Protein AF-A0A956QC60-F1 (afdb_monomer_lite)

pLDDT: mean 91.86, std 6.74, range [58.75, 98.44]

Foldseek 3Di:
DDFKKKKKFADDDQPQAQPDDDDPQDDRRMGIDGVLLVVLLVVVCVVPVVVCNVLSVCQSAVVVPDDDLVSLVSNLVSLVVSLVVLVVDAQSPPDQDPSRNDRDGSVNSSVSSVSNSSSSVSCNVVVHDMGIHMD

Radius of gyration: 14.25 Å; chains: 1; bounding box: 37×29×37 Å

Secondary structure (DSSP, 8-state):
-PPPEEEEE--S-TTS--SS---TTEETTEEEEEHHHHHHHHHHHHHH-GGGHHHHHHHH--TT----HHHHHHHHHHHHHHHHHHHHSSPS--S--SS------HHHHHHHHHHHHHHHHHHHHHT---EEEE-

Sequence (135 aa):
MSRMYQFFLAPGEEDEPLPLPDSPWHDRRGVRMPMEHWERFDELVAARLPEFLDEWDFFSNLDGEFAPRQRVEAYRAGLARLHQLVGEVDPLTPEVTPEIPENFPPAEHQAMLAAVMAVVDESLRLGEPFDSYVD

Structure (mmCIF, N/CA/C/O backbone):
data_AF-A0A956QC60-F1
#
_entry.id   AF-A0A956QC60-F1
#
loop_
_atom_site.group_PDB
_atom_site.id
_atom_site.type_symbol
_atom_site.label_atom_id
_atom_site.label_alt_id
_atom_site.label_comp_id
_atom_site.label_asym_id
_atom_site.label_entity_id
_atom_site.label_seq_id
_atom_site.pdbx_PDB_ins_code
_atom_site.Cartn_x
_atom_site.Cartn_y
_atom_site.Cartn_z
_atom_site.occupancy
_atom_site.B_iso_or_equiv
_atom_site.auth_seq_id
_atom_site.auth_comp_id
_atom_site.auth_asym_id
_atom_site.auth_atom_id
_atom_site.pdbx_PDB_model_num
ATOM 1 N N . MET A 1 1 ? 25.440 -6.685 4.429 1.00 58.75 1 MET A N 1
ATOM 2 C CA . MET A 1 1 ? 24.390 -5.760 4.896 1.00 58.75 1 MET A CA 1
ATOM 3 C C . MET A 1 1 ? 23.149 -6.603 5.121 1.00 58.75 1 MET A C 1
ATOM 5 O O . MET A 1 1 ? 22.937 -7.520 4.336 1.00 58.75 1 MET A O 1
ATOM 9 N N . SER A 1 2 ? 22.438 -6.412 6.232 1.00 80.19 2 SER A N 1
ATOM 10 C CA . SER A 1 2 ? 21.109 -7.008 6.418 1.00 80.19 2 SER A CA 1
ATOM 11 C C . SER A 1 2 ? 20.165 -6.445 5.351 1.00 80.19 2 SER A C 1
ATOM 13 O O . SER A 1 2 ? 20.343 -5.308 4.923 1.00 80.19 2 SER A O 1
ATOM 15 N N . ARG A 1 3 ? 19.219 -7.259 4.878 1.00 88.50 3 ARG A N 1
ATOM 16 C CA . ARG A 1 3 ? 18.165 -6.816 3.957 1.00 88.50 3 ARG A CA 1
ATOM 17 C C . ARG A 1 3 ? 17.245 -5.851 4.709 1.00 88.50 3 ARG A C 1
ATOM 19 O O . ARG A 1 3 ? 16.827 -6.211 5.807 1.00 88.50 3 ARG A O 1
ATOM 26 N N . MET A 1 4 ? 16.985 -4.677 4.138 1.00 93.69 4 MET A N 1
ATOM 27 C CA . MET A 1 4 ? 16.046 -3.697 4.695 1.00 93.69 4 MET A CA 1
ATOM 28 C C . MET A 1 4 ? 14.618 -4.075 4.315 1.00 93.69 4 MET A C 1
ATOM 30 O O . MET A 1 4 ? 14.389 -4.701 3.273 1.00 93.69 4 MET A O 1
ATOM 34 N N . TYR A 1 5 ? 13.663 -3.693 5.153 1.00 95.00 5 TYR A N 1
ATOM 35 C CA . TYR A 1 5 ? 12.253 -3.978 4.915 1.00 95.00 5 TYR A CA 1
ATOM 36 C C . TYR A 1 5 ? 11.404 -2.737 5.138 1.00 95.00 5 TYR A C 1
ATOM 38 O O . TYR A 1 5 ? 11.623 -1.989 6.085 1.00 95.00 5 TYR A O 1
ATOM 46 N N . GLN A 1 6 ? 10.403 -2.573 4.280 1.00 97.38 6 GLN A N 1
ATOM 47 C CA . GLN A 1 6 ? 9.309 -1.643 4.494 1.00 97.38 6 GLN A CA 1
ATOM 48 C C . GLN A 1 6 ? 8.242 -2.323 5.356 1.00 97.38 6 GLN A C 1
ATOM 50 O O . GLN A 1 6 ? 7.786 -3.429 5.034 1.00 97.38 6 GLN A O 1
ATOM 55 N N . PHE A 1 7 ? 7.822 -1.645 6.420 1.00 97.06 7 PHE A N 1
ATOM 56 C CA . PHE A 1 7 ? 6.763 -2.094 7.315 1.00 97.06 7 PHE A CA 1
ATOM 57 C C . PHE A 1 7 ? 5.523 -1.212 7.217 1.00 97.06 7 PHE A C 1
ATOM 59 O O . PHE A 1 7 ? 5.616 -0.005 7.004 1.00 97.06 7 PHE A O 1
ATOM 66 N N . PHE A 1 8 ? 4.365 -1.838 7.421 1.00 97.00 8 PHE A N 1
ATOM 67 C CA . PHE A 1 8 ? 3.085 -1.177 7.662 1.00 97.00 8 PHE A CA 1
ATOM 68 C C . PHE A 1 8 ? 2.373 -1.883 8.811 1.00 97.00 8 PHE A C 1
ATOM 70 O O . PHE A 1 8 ? 2.215 -3.102 8.774 1.00 97.00 8 PHE A O 1
ATOM 77 N N . LEU A 1 9 ? 1.931 -1.143 9.822 1.00 95.50 9 LEU A N 1
ATOM 78 C CA . LEU A 1 9 ? 1.282 -1.692 11.011 1.00 95.50 9 LEU A CA 1
ATOM 79 C C . LEU A 1 9 ? -0.137 -1.154 11.131 1.00 95.50 9 LEU A C 1
ATOM 81 O O . LEU A 1 9 ? -0.340 0.050 11.282 1.00 95.50 9 LEU A O 1
ATOM 85 N N . ALA A 1 10 ? -1.124 -2.044 11.087 1.00 95.56 10 ALA A N 1
ATOM 86 C CA . ALA A 1 10 ? -2.508 -1.661 11.312 1.00 95.56 10 ALA A CA 1
ATOM 87 C C . ALA A 1 10 ? -2.783 -1.366 12.796 1.00 95.56 10 ALA A C 1
ATOM 89 O O . ALA A 1 10 ? -2.263 -2.076 13.661 1.00 95.56 10 ALA A O 1
ATOM 90 N N . PRO A 1 11 ? -3.653 -0.384 13.101 1.00 94.44 11 PRO A N 1
ATOM 91 C CA . PRO A 1 11 ? -4.136 -0.166 14.465 1.00 94.44 11 PRO A CA 1
ATOM 92 C C . PRO A 1 11 ? -4.979 -1.348 14.942 1.00 94.44 11 PRO A C 1
ATOM 94 O O . PRO A 1 11 ? -5.402 -2.145 14.109 1.00 94.44 11 PRO A O 1
ATOM 97 N N . GLY A 1 12 ? -5.281 -1.428 16.242 1.00 91.56 12 GLY A N 1
ATOM 98 C CA . GLY A 1 12 ? -6.145 -2.449 16.854 1.00 91.56 12 GLY A CA 1
ATOM 99 C C . GLY A 1 12 ? -5.419 -3.434 17.781 1.00 91.56 12 GLY A C 1
ATOM 100 O O . GLY A 1 12 ? -4.221 -3.317 18.029 1.00 91.56 12 GLY A O 1
ATOM 101 N N . GLU A 1 13 ? -6.163 -4.400 18.330 1.00 87.56 13 GLU A N 1
ATOM 102 C CA . GLU A 1 13 ? -5.634 -5.389 19.283 1.00 87.56 13 GLU A CA 1
ATOM 103 C C . GLU A 1 13 ? -4.780 -6.456 18.582 1.00 87.56 13 GLU A C 1
ATOM 105 O O . GLU A 1 13 ? -5.214 -7.030 17.586 1.00 87.56 13 GLU A O 1
ATOM 110 N N . GLU A 1 14 ? -3.601 -6.775 19.132 1.00 80.38 14 GLU A N 1
ATOM 111 C CA . GLU A 1 14 ? -2.625 -7.707 18.529 1.00 80.38 14 GLU A CA 1
ATOM 112 C C . GLU A 1 14 ? -3.183 -9.107 18.215 1.00 80.38 14 GLU A C 1
ATOM 114 O O . GLU A 1 14 ? -2.691 -9.772 17.301 1.00 80.38 14 GLU A O 1
ATOM 119 N N . ASP A 1 15 ? -4.195 -9.546 18.966 1.00 80.06 15 ASP A N 1
ATOM 120 C CA . ASP A 1 15 ? -4.800 -10.875 18.850 1.00 80.06 15 ASP A CA 1
ATOM 121 C C . ASP A 1 15 ? -5.878 -10.961 17.753 1.00 80.06 15 ASP A C 1
ATOM 123 O O . ASP A 1 15 ? -6.304 -12.061 17.390 1.00 80.06 15 ASP A O 1
ATOM 127 N N . GLU A 1 16 ? -6.322 -9.827 17.201 1.00 84.00 16 GLU A N 1
ATOM 128 C CA . GLU A 1 16 ? -7.255 -9.793 16.076 1.00 84.00 16 GLU A CA 1
ATOM 129 C C . GLU A 1 16 ? -6.462 -9.655 14.763 1.00 84.00 16 GLU A C 1
ATOM 131 O O . GLU A 1 16 ? -5.816 -8.626 14.537 1.00 84.00 16 GLU A O 1
ATOM 136 N N . PRO A 1 17 ? -6.469 -10.679 13.888 1.00 81.94 17 PRO A N 1
ATOM 137 C CA . PRO A 1 17 ? -5.742 -10.625 12.628 1.00 81.94 17 PRO A CA 1
ATOM 138 C C . PRO A 1 17 ? -6.409 -9.656 11.648 1.00 81.94 17 PRO A C 1
ATOM 140 O O . PRO A 1 17 ? -7.627 -9.462 11.671 1.00 81.94 17 PRO A O 1
ATOM 143 N N . LEU A 1 18 ? -5.616 -9.103 10.727 1.00 84.38 18 LEU A N 1
ATOM 144 C CA . LEU A 1 18 ? -6.171 -8.353 9.603 1.00 84.38 18 LEU A CA 1
ATOM 145 C C . LEU A 1 18 ? -7.110 -9.241 8.771 1.00 84.38 18 LEU A C 1
ATOM 147 O O . LEU A 1 18 ? -6.815 -10.424 8.581 1.00 84.38 18 LEU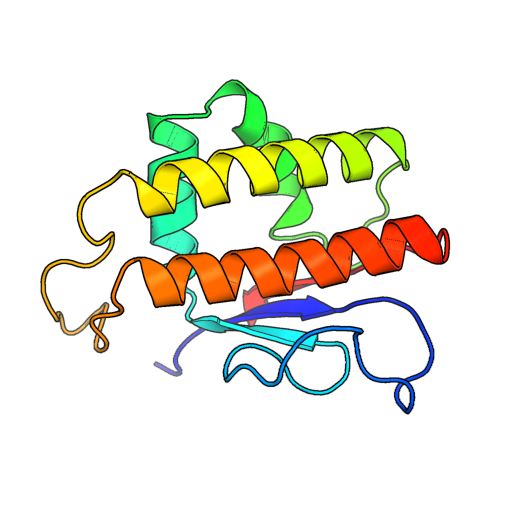 A O 1
ATOM 151 N N . PRO A 1 19 ? -8.214 -8.693 8.226 1.00 80.50 19 PRO A N 1
ATOM 152 C CA . PRO A 1 19 ? -9.171 -9.437 7.409 1.00 80.50 19 PRO A CA 1
ATOM 153 C C . PRO A 1 19 ? -8.630 -9.680 5.986 1.00 80.50 19 PRO A C 1
ATOM 155 O O . PRO A 1 19 ? -9.251 -9.308 4.990 1.00 80.50 19 PRO A O 1
ATOM 158 N N . LEU A 1 20 ? -7.456 -10.299 5.893 1.00 80.56 20 LEU A N 1
ATOM 159 C CA . LEU A 1 20 ? -6.755 -10.659 4.668 1.00 80.56 20 LEU A CA 1
ATOM 160 C C . LEU A 1 20 ? -6.667 -12.185 4.527 1.00 80.56 20 LEU A C 1
ATOM 162 O O . LEU A 1 20 ? -6.575 -12.888 5.534 1.00 80.56 20 LEU A O 1
ATOM 166 N N . PRO A 1 21 ? -6.669 -12.719 3.293 1.00 75.69 21 PRO A N 1
ATOM 167 C CA . PRO A 1 21 ? -6.227 -14.087 3.052 1.00 75.69 21 PRO A CA 1
ATOM 168 C C . PRO A 1 21 ? -4.769 -14.256 3.480 1.00 75.69 21 PRO A C 1
ATOM 170 O O . PRO A 1 21 ? -3.983 -13.335 3.263 1.00 75.69 21 PRO A O 1
ATOM 173 N N . ASP A 1 22 ? -4.413 -15.445 3.974 1.00 77.94 22 ASP A N 1
ATOM 174 C CA . ASP A 1 22 ? -3.025 -15.795 4.289 1.00 77.94 22 ASP A CA 1
ATOM 175 C C . ASP A 1 22 ? -2.100 -15.451 3.111 1.00 77.94 22 ASP A C 1
ATOM 177 O O . ASP A 1 22 ? -2.243 -15.970 1.998 1.00 77.94 22 ASP A O 1
ATOM 181 N N . SER A 1 23 ? -1.139 -14.571 3.366 1.00 80.44 23 SER A N 1
ATOM 182 C CA . SER A 1 23 ? -0.136 -14.120 2.411 1.00 80.44 23 SER A CA 1
ATOM 183 C C . SER A 1 23 ? 1.229 -14.033 3.101 1.00 80.44 23 SER A C 1
ATOM 185 O O . SER A 1 23 ? 1.307 -13.687 4.278 1.00 80.44 23 SER A O 1
ATOM 187 N N . PRO A 1 24 ? 2.332 -14.320 2.384 1.00 86.12 24 PRO A N 1
ATOM 188 C CA . PRO A 1 24 ? 3.678 -14.243 2.955 1.00 86.12 24 PRO A CA 1
ATOM 189 C C . PRO A 1 24 ? 4.085 -12.821 3.372 1.00 86.12 24 PRO A C 1
ATOM 191 O O . PRO A 1 24 ? 5.096 -12.656 4.053 1.00 86.12 24 PRO A O 1
ATOM 194 N N . TRP A 1 25 ? 3.321 -11.804 2.961 1.00 90.62 25 TRP A N 1
ATOM 195 C CA . TRP A 1 25 ? 3.622 -10.396 3.212 1.00 90.62 25 TRP A CA 1
ATOM 196 C C . TRP A 1 25 ? 3.008 -9.862 4.493 1.00 90.62 25 TRP A C 1
ATOM 198 O O . TRP A 1 25 ? 3.381 -8.765 4.895 1.00 90.62 25 TRP A O 1
ATOM 208 N N . HIS A 1 26 ? 2.090 -10.590 5.134 1.00 88.06 26 HIS A N 1
ATOM 209 C CA . HIS A 1 26 ? 1.504 -10.159 6.398 1.00 88.06 26 HIS A CA 1
ATOM 210 C C . HIS A 1 26 ? 1.697 -11.197 7.500 1.00 88.06 26 HIS A C 1
ATOM 212 O O . HIS A 1 26 ? 1.662 -12.404 7.276 1.00 88.06 26 HIS A O 1
ATOM 218 N N . ASP A 1 27 ? 1.880 -10.694 8.713 1.00 87.00 27 ASP A N 1
ATOM 219 C CA . ASP A 1 27 ? 1.850 -11.471 9.942 1.00 87.00 27 ASP A CA 1
ATOM 220 C C . ASP A 1 27 ? 1.043 -10.680 10.973 1.00 87.00 27 ASP A C 1
ATOM 222 O O . ASP A 1 27 ? 1.328 -9.512 11.253 1.00 87.00 27 ASP A O 1
ATOM 226 N N . ARG A 1 28 ? -0.005 -11.307 11.515 1.00 87.94 28 ARG A N 1
ATOM 227 C CA . ARG A 1 28 ? -0.989 -10.680 12.414 1.00 87.94 28 ARG A CA 1
ATOM 228 C C . ARG A 1 28 ? -1.591 -9.393 11.826 1.00 87.94 28 ARG A C 1
ATOM 230 O O . ARG A 1 28 ? -2.490 -9.462 10.988 1.00 87.94 28 ARG A O 1
ATOM 237 N N . ARG A 1 29 ? -1.104 -8.233 12.282 1.00 91.94 29 ARG A N 1
ATOM 238 C CA . ARG A 1 29 ? -1.541 -6.880 11.899 1.00 91.94 29 ARG A CA 1
ATOM 239 C C . ARG A 1 29 ? -0.472 -6.081 11.154 1.00 91.94 29 ARG A C 1
ATOM 241 O O . ARG A 1 29 ? -0.702 -4.921 10.821 1.00 91.94 29 ARG A O 1
ATOM 248 N N . GLY A 1 30 ? 0.690 -6.684 10.920 1.00 92.50 30 GLY A N 1
ATOM 249 C CA . GLY A 1 30 ? 1.798 -6.068 10.210 1.00 92.50 30 GLY A CA 1
ATOM 250 C C . GLY A 1 30 ? 1.927 -6.610 8.797 1.00 92.50 30 GLY A C 1
ATOM 251 O O . GLY A 1 30 ? 1.736 -7.801 8.557 1.00 92.50 30 GLY A O 1
ATOM 252 N N . VAL A 1 31 ? 2.299 -5.734 7.875 1.00 94.88 31 VAL A N 1
ATOM 253 C CA . VAL A 1 31 ? 2.773 -6.077 6.538 1.00 94.88 31 VAL A CA 1
ATOM 254 C C . VAL A 1 31 ? 4.255 -5.762 6.482 1.00 94.88 31 VAL A C 1
ATOM 256 O O . VAL A 1 31 ? 4.686 -4.703 6.937 1.00 94.88 31 VAL A O 1
ATOM 259 N N . ARG A 1 32 ? 5.035 -6.688 5.935 1.00 94.94 32 ARG A N 1
ATOM 260 C CA . ARG A 1 32 ? 6.480 -6.557 5.775 1.00 94.94 32 ARG A CA 1
ATOM 261 C C . ARG A 1 32 ? 6.857 -6.935 4.356 1.00 94.94 32 ARG A C 1
ATOM 263 O O . ARG A 1 32 ? 6.573 -8.044 3.906 1.00 94.94 32 ARG A O 1
ATOM 270 N N . MET A 1 33 ? 7.561 -6.038 3.681 1.00 94.50 33 MET A N 1
ATOM 271 C CA . MET A 1 33 ? 8.004 -6.240 2.305 1.00 94.50 33 MET A CA 1
ATOM 272 C C . MET A 1 33 ? 9.482 -5.905 2.169 1.00 94.50 33 MET A C 1
ATOM 274 O O . MET A 1 33 ? 9.968 -5.002 2.851 1.00 94.50 33 MET A O 1
ATOM 278 N N . PRO A 1 34 ? 10.219 -6.610 1.303 1.00 95.12 34 PRO A N 1
ATOM 279 C CA . PRO A 1 34 ? 11.586 -6.223 1.002 1.00 95.12 34 PRO A CA 1
ATOM 280 C C . PRO A 1 34 ? 11.665 -4.830 0.383 1.00 95.12 34 PRO A C 1
ATOM 282 O O . PRO A 1 34 ? 10.902 -4.519 -0.537 1.00 95.12 34 PRO A O 1
ATOM 285 N N . MET A 1 35 ? 12.604 -4.015 0.864 1.00 94.62 35 MET A N 1
ATOM 286 C CA . MET A 1 35 ? 12.736 -2.628 0.418 1.00 94.62 35 MET A CA 1
ATOM 287 C C . MET A 1 35 ? 12.997 -2.528 -1.088 1.00 94.62 35 MET A C 1
ATOM 289 O O . MET A 1 35 ? 12.381 -1.718 -1.766 1.00 94.62 35 MET A O 1
ATOM 293 N N . GLU A 1 36 ? 13.810 -3.413 -1.657 1.00 93.44 36 GLU A N 1
ATOM 294 C CA . GLU A 1 36 ? 14.143 -3.379 -3.084 1.00 93.44 36 GLU A CA 1
ATOM 295 C C . GLU A 1 36 ? 12.940 -3.619 -4.014 1.00 93.44 36 GLU A C 1
ATOM 297 O O . GLU A 1 36 ? 12.991 -3.278 -5.196 1.00 93.44 36 GLU A O 1
ATOM 302 N N . HIS A 1 37 ? 11.861 -4.223 -3.502 1.00 93.56 37 HIS A N 1
ATOM 303 C CA . HIS A 1 37 ? 10.595 -4.352 -4.223 1.00 93.56 37 HIS A CA 1
ATOM 304 C C . HIS A 1 37 ? 9.684 -3.153 -3.971 1.00 93.56 37 HIS A C 1
ATOM 306 O O . HIS A 1 37 ? 8.981 -2.739 -4.892 1.00 93.56 37 HIS A O 1
ATOM 312 N N . TRP A 1 38 ? 9.730 -2.571 -2.770 1.00 95.50 38 TRP A N 1
ATOM 313 C CA . TRP A 1 38 ? 9.040 -1.319 -2.471 1.00 95.50 38 TRP A CA 1
ATOM 314 C C . TRP A 1 38 ? 9.548 -0.167 -3.349 1.00 95.50 38 TRP A C 1
ATOM 316 O O . TRP A 1 38 ? 8.752 0.505 -3.996 1.00 95.50 38 TRP A O 1
ATOM 326 N N . GLU A 1 39 ? 10.865 -0.057 -3.528 1.00 94.56 39 GLU A N 1
ATOM 327 C CA . GLU A 1 39 ? 11.510 0.923 -4.417 1.00 94.56 39 GLU A CA 1
ATOM 328 C C . GLU A 1 39 ? 11.038 0.813 -5.881 1.00 94.56 39 GLU A C 1
ATOM 330 O O . GLU A 1 39 ? 11.016 1.795 -6.622 1.00 94.56 39 GLU A O 1
ATOM 335 N N . ARG A 1 40 ? 10.604 -0.372 -6.334 1.00 94.50 40 ARG A N 1
ATOM 336 C CA . ARG A 1 40 ? 10.027 -0.526 -7.684 1.00 94.50 40 ARG A CA 1
ATOM 337 C C . ARG A 1 40 ? 8.639 0.079 -7.786 1.00 94.50 40 ARG A C 1
ATOM 339 O O . ARG A 1 40 ? 8.252 0.543 -8.860 1.00 94.50 40 ARG A O 1
ATOM 346 N N . PHE A 1 41 ? 7.889 0.078 -6.688 1.00 95.88 41 PHE A N 1
ATOM 347 C CA . PHE A 1 41 ? 6.659 0.844 -6.616 1.00 95.88 41 PHE A CA 1
ATOM 348 C C . PHE A 1 41 ? 6.955 2.342 -6.615 1.00 95.88 41 PHE A C 1
ATOM 350 O O . PHE A 1 41 ? 6.282 3.041 -7.367 1.00 95.88 41 PHE A O 1
ATOM 357 N N . ASP A 1 42 ? 7.991 2.817 -5.912 1.00 95.12 42 ASP A N 1
ATOM 358 C CA . ASP A 1 42 ? 8.411 4.230 -5.958 1.00 95.12 42 ASP A CA 1
ATOM 359 C C . ASP A 1 42 ? 8.687 4.678 -7.401 1.00 95.12 42 ASP A C 1
ATOM 361 O O . ASP A 1 42 ? 8.134 5.673 -7.880 1.00 95.12 42 ASP A O 1
ATOM 365 N N . GLU A 1 43 ? 9.491 3.901 -8.135 1.00 94.56 43 GLU A N 1
ATOM 366 C CA . GLU A 1 43 ? 9.800 4.159 -9.545 1.00 94.56 43 GLU A CA 1
ATOM 367 C C . GLU A 1 43 ? 8.527 4.204 -10.406 1.00 94.56 43 GLU A C 1
ATOM 369 O O . GLU A 1 43 ? 8.370 5.083 -11.263 1.00 94.56 43 GLU A O 1
ATOM 374 N N . LEU A 1 44 ? 7.594 3.275 -10.176 1.00 95.25 44 LEU A N 1
ATOM 375 C CA . LEU A 1 44 ? 6.342 3.211 -10.923 1.00 95.25 44 LEU A CA 1
ATOM 376 C C . LEU A 1 44 ? 5.411 4.387 -10.592 1.00 95.25 44 LEU A C 1
ATOM 378 O O . LEU A 1 44 ? 4.827 4.969 -11.511 1.00 95.25 44 LEU A O 1
ATOM 382 N N . VAL A 1 45 ? 5.282 4.758 -9.316 1.00 97.25 45 VAL A N 1
ATOM 383 C CA . VAL A 1 45 ? 4.484 5.906 -8.861 1.00 97.25 45 VAL A CA 1
ATOM 384 C C . VAL A 1 45 ? 5.051 7.189 -9.459 1.00 97.25 45 VAL A C 1
ATOM 386 O O . VAL A 1 45 ? 4.308 7.932 -10.100 1.00 97.25 45 VAL A O 1
ATOM 389 N N . ALA A 1 46 ? 6.367 7.398 -9.381 1.00 96.50 46 ALA A N 1
ATOM 390 C CA . ALA A 1 46 ? 7.025 8.557 -9.978 1.00 96.50 46 ALA A CA 1
ATOM 391 C C . ALA A 1 46 ? 6.805 8.647 -11.494 1.0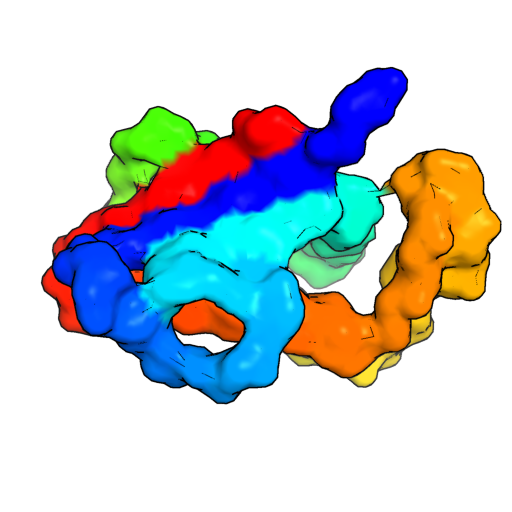0 96.50 46 ALA A C 1
ATOM 393 O O . ALA A 1 46 ? 6.591 9.733 -12.038 1.00 96.50 46 ALA A O 1
ATOM 394 N N . ALA A 1 47 ? 6.823 7.508 -12.189 1.00 95.50 47 ALA A N 1
ATOM 395 C CA . ALA A 1 47 ? 6.660 7.469 -13.636 1.00 95.50 47 ALA A CA 1
ATOM 396 C C . ALA A 1 47 ? 5.201 7.603 -14.106 1.00 95.50 47 ALA A C 1
ATOM 398 O O . ALA A 1 47 ? 4.962 8.102 -15.211 1.00 95.50 47 ALA A O 1
ATOM 399 N N . ARG A 1 48 ? 4.224 7.099 -13.339 1.00 96.50 48 ARG A N 1
ATOM 400 C CA . ARG A 1 48 ? 2.846 6.879 -13.825 1.00 96.50 48 ARG A CA 1
ATOM 401 C C . ARG A 1 48 ? 1.753 7.552 -13.006 1.00 96.50 48 ARG A C 1
ATOM 403 O O . ARG A 1 48 ? 0.663 7.734 -13.542 1.00 96.50 48 ARG A O 1
ATOM 410 N N . LEU A 1 49 ? 2.027 7.909 -11.757 1.00 96.94 49 LEU A N 1
ATOM 411 C CA . LEU A 1 49 ? 1.083 8.526 -10.825 1.00 96.94 49 LEU A CA 1
ATOM 412 C C . LEU A 1 49 ? 1.740 9.723 -10.104 1.00 96.94 49 LEU A C 1
ATOM 414 O O . LEU A 1 49 ? 1.768 9.749 -8.875 1.00 96.94 49 LEU A O 1
ATOM 418 N N . PRO A 1 50 ? 2.284 10.724 -10.822 1.00 96.62 50 PRO A N 1
ATOM 419 C CA . PRO A 1 50 ? 2.988 11.841 -10.189 1.00 96.62 50 PRO A CA 1
ATOM 420 C C . PRO A 1 50 ? 2.099 12.654 -9.239 1.00 96.62 50 PRO A C 1
ATOM 422 O O . PRO A 1 50 ? 2.595 13.260 -8.297 1.00 96.62 50 PRO A O 1
ATOM 425 N N . GLU A 1 51 ? 0.783 12.664 -9.455 1.00 96.25 51 GLU A N 1
ATOM 426 C CA . GLU A 1 51 ? -0.181 13.294 -8.552 1.00 96.25 51 GLU A CA 1
ATOM 427 C C . GLU A 1 51 ? -0.357 12.560 -7.217 1.00 96.25 51 GLU A C 1
ATOM 429 O O . GLU A 1 51 ? -0.960 13.121 -6.314 1.00 96.25 51 GLU A O 1
ATOM 434 N N . PHE A 1 52 ? 0.120 11.317 -7.120 1.00 97.50 52 PHE A N 1
ATOM 435 C CA . PHE A 1 52 ? 0.060 10.477 -5.925 1.00 97.50 52 PHE A CA 1
ATOM 436 C C . PHE A 1 52 ? 1.372 10.510 -5.124 1.00 97.50 52 PHE A C 1
ATOM 438 O O . PHE A 1 52 ? 1.439 9.941 -4.041 1.00 97.50 52 PHE A O 1
ATOM 445 N N . LEU A 1 53 ? 2.419 11.168 -5.636 1.00 96.56 53 LEU A N 1
ATOM 446 C CA . LEU A 1 53 ? 3.744 11.167 -5.009 1.00 96.56 53 LEU A CA 1
ATOM 447 C C . LEU A 1 53 ? 3.742 11.737 -3.588 1.00 96.56 53 LEU A C 1
ATOM 449 O O . LEU A 1 53 ? 4.386 11.173 -2.716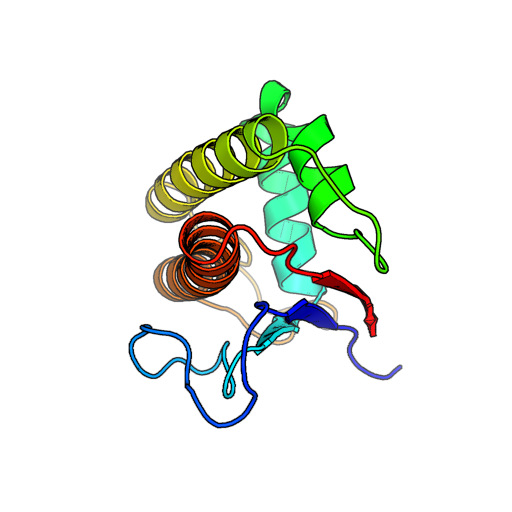 1.00 96.56 53 LEU A O 1
ATOM 453 N N . ASP A 1 54 ? 3.000 12.817 -3.338 1.00 96.81 54 ASP A N 1
ATOM 454 C CA . ASP A 1 54 ? 3.007 13.468 -2.022 1.00 96.81 54 ASP A CA 1
ATOM 455 C C . ASP A 1 54 ? 2.388 12.570 -0.940 1.00 96.81 54 ASP A C 1
ATOM 457 O O . ASP A 1 54 ? 2.924 12.437 0.160 1.00 96.81 54 ASP A O 1
ATOM 461 N N . GLU A 1 55 ? 1.271 11.905 -1.247 1.00 97.81 55 GLU A N 1
ATOM 462 C CA . GLU A 1 55 ? 0.703 10.893 -0.361 1.00 97.81 55 GLU A CA 1
ATOM 463 C C . GLU A 1 55 ? 1.596 9.653 -0.269 1.00 97.81 55 GLU A C 1
ATOM 465 O O . GLU A 1 55 ? 1.758 9.112 0.820 1.00 97.81 55 GLU A O 1
ATOM 470 N N . TRP A 1 56 ? 2.170 9.196 -1.381 1.00 97.75 56 TRP A N 1
ATOM 471 C CA . TRP A 1 56 ? 3.043 8.027 -1.404 1.00 97.75 56 TRP A CA 1
ATOM 472 C C . TRP A 1 56 ? 4.262 8.196 -0.494 1.00 97.75 56 TRP A C 1
ATOM 474 O O . TRP A 1 56 ? 4.478 7.359 0.382 1.00 97.75 56 TRP A O 1
ATOM 484 N N . ASP A 1 57 ? 5.000 9.295 -0.645 1.00 96.62 57 ASP A N 1
ATOM 485 C CA . ASP A 1 57 ? 6.199 9.584 0.143 1.00 96.62 57 ASP A CA 1
ATOM 486 C C . ASP A 1 57 ? 5.849 9.739 1.628 1.00 96.62 57 ASP A C 1
ATOM 488 O O . ASP A 1 57 ? 6.504 9.161 2.494 1.00 96.62 57 ASP A O 1
ATOM 492 N N . PHE A 1 58 ? 4.770 10.470 1.929 1.00 97.25 58 PHE A N 1
ATOM 493 C CA . PHE A 1 58 ? 4.331 10.700 3.303 1.00 97.25 58 PHE A CA 1
ATOM 494 C C . PHE A 1 58 ? 3.924 9.403 4.016 1.00 97.25 58 PHE A C 1
ATOM 496 O O . PHE A 1 58 ? 4.325 9.163 5.150 1.00 97.25 58 PHE A O 1
ATOM 503 N N . PHE A 1 59 ? 3.114 8.561 3.3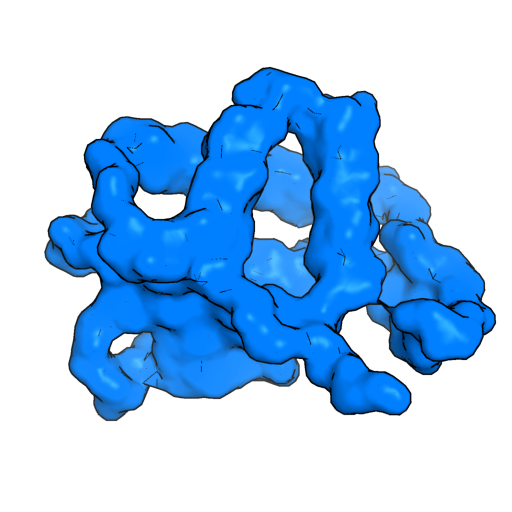70 1.00 97.62 59 PHE A N 1
ATOM 504 C CA . PHE A 1 59 ? 2.577 7.349 3.994 1.00 97.62 59 PHE A CA 1
ATOM 505 C C . PHE A 1 59 ? 3.495 6.130 3.898 1.00 97.62 59 PHE A C 1
ATOM 507 O O . PHE A 1 59 ? 3.184 5.116 4.513 1.00 97.62 59 PHE A O 1
ATOM 514 N N . SER A 1 60 ? 4.592 6.201 3.141 1.00 96.44 60 SER A N 1
ATOM 515 C CA . SER A 1 60 ? 5.631 5.162 3.166 1.00 96.44 60 SER A CA 1
ATOM 516 C C . SER A 1 60 ? 6.538 5.288 4.393 1.00 96.44 60 SER A C 1
ATOM 518 O O . SER A 1 60 ? 7.180 4.315 4.780 1.00 96.44 60 SER A O 1
ATOM 520 N N . ASN A 1 61 ? 6.587 6.468 5.017 1.00 95.19 61 ASN A N 1
ATOM 521 C CA . ASN A 1 61 ? 7.457 6.741 6.154 1.00 95.19 61 ASN A CA 1
ATOM 522 C C . ASN A 1 61 ? 6.767 7.638 7.191 1.00 95.19 61 ASN A C 1
ATOM 524 O O . ASN A 1 61 ? 7.192 8.768 7.436 1.00 95.19 61 ASN A O 1
ATOM 528 N N . LEU A 1 62 ? 5.672 7.131 7.766 1.00 94.75 62 LEU A N 1
ATOM 529 C CA . LEU A 1 62 ? 4.932 7.835 8.815 1.00 94.75 62 LEU A CA 1
ATOM 530 C C . LEU A 1 62 ? 5.761 8.010 10.089 1.00 94.75 62 LEU A C 1
ATOM 532 O O . LEU A 1 62 ? 5.682 9.074 10.687 1.00 94.75 62 LEU A O 1
ATOM 536 N N . ASP A 1 63 ? 6.505 6.994 10.532 1.00 92.75 63 ASP A N 1
ATOM 537 C CA . ASP A 1 63 ? 7.287 7.031 11.779 1.00 92.75 63 ASP A CA 1
ATOM 538 C C . ASP A 1 63 ? 6.489 7.586 12.989 1.00 92.75 63 ASP A C 1
ATOM 540 O O . ASP A 1 63 ? 6.958 8.427 13.765 1.00 92.75 63 ASP A O 1
ATOM 544 N N . GLY A 1 64 ? 5.242 7.132 13.148 1.00 91.81 64 GLY A N 1
ATOM 545 C CA . GLY A 1 64 ? 4.321 7.576 14.199 1.00 91.81 64 GLY A CA 1
ATOM 546 C C . GLY A 1 64 ? 3.593 8.899 13.922 1.00 91.81 64 GLY A C 1
ATOM 547 O O . GLY A 1 64 ? 2.871 9.396 14.796 1.00 91.81 64 GLY A O 1
ATOM 548 N N . GLU A 1 65 ? 3.748 9.490 12.736 1.00 92.62 65 GLU A N 1
ATOM 549 C CA . GLU A 1 65 ? 2.987 10.666 12.320 1.00 92.62 65 GLU A CA 1
ATOM 550 C C . GLU A 1 65 ? 1.504 10.354 12.066 1.00 92.62 65 GLU A C 1
ATOM 552 O O . GLU A 1 65 ? 1.104 9.271 11.642 1.00 92.62 65 GLU A O 1
ATOM 557 N N . PHE A 1 66 ? 0.655 11.357 12.306 1.00 90.81 66 PHE A N 1
ATOM 558 C CA . PHE A 1 66 ? -0.785 11.259 12.091 1.00 90.81 66 PHE A CA 1
ATOM 559 C C . PHE A 1 66 ? -1.214 12.043 10.850 1.00 90.81 66 PHE A C 1
ATOM 561 O O . PHE A 1 66 ? -0.950 13.243 10.733 1.00 90.81 66 PHE A O 1
ATOM 568 N N . ALA A 1 67 ? -1.991 11.399 9.979 1.00 92.19 67 ALA A N 1
ATOM 569 C CA . ALA A 1 67 ? -2.642 12.052 8.851 1.00 92.19 67 ALA A CA 1
ATOM 570 C C . ALA A 1 67 ? -4.159 12.201 9.061 1.00 92.19 67 ALA A C 1
ATOM 572 O O . ALA A 1 67 ? -4.822 11.282 9.547 1.00 92.19 67 ALA A O 1
ATOM 573 N N . PRO A 1 68 ? -4.763 13.317 8.608 1.00 95.75 68 PRO A N 1
ATOM 574 C CA . PRO A 1 68 ? -6.213 13.435 8.535 1.00 95.75 68 PRO A CA 1
ATOM 575 C C . PRO A 1 68 ? -6.826 12.329 7.671 1.00 95.75 68 PRO A C 1
ATOM 577 O O . PRO A 1 68 ? -6.282 11.991 6.618 1.00 95.75 68 PRO A O 1
ATOM 580 N N . ARG A 1 69 ? -8.024 11.860 8.047 1.00 96.25 69 ARG A N 1
ATOM 581 C CA . ARG A 1 69 ? -8.774 10.815 7.322 1.00 96.25 69 ARG A CA 1
ATOM 582 C C . ARG A 1 69 ? -8.832 11.041 5.807 1.00 96.25 69 ARG A C 1
ATOM 584 O O . ARG A 1 69 ? -8.655 10.100 5.050 1.00 96.25 69 ARG A O 1
ATOM 591 N N . GLN A 1 70 ? -9.021 12.284 5.363 1.00 97.12 70 GLN A N 1
ATOM 592 C CA . GLN A 1 70 ? -9.067 12.623 3.938 1.00 97.12 70 GLN A CA 1
ATOM 593 C C . GLN A 1 70 ? -7.767 12.267 3.195 1.00 97.12 70 GLN A C 1
ATOM 595 O O . GLN A 1 70 ? -7.827 11.797 2.062 1.00 97.12 70 GLN A O 1
ATOM 600 N N . ARG A 1 71 ? -6.597 12.467 3.821 1.00 97.62 71 ARG A N 1
ATOM 601 C CA . ARG A 1 71 ? -5.310 12.063 3.232 1.00 97.62 71 ARG A CA 1
ATOM 602 C C . ARG A 1 71 ? -5.178 10.542 3.203 1.00 97.62 71 ARG A C 1
ATOM 604 O O . ARG A 1 71 ? -4.706 10.009 2.212 1.00 97.62 71 ARG A O 1
ATOM 611 N N . VAL A 1 72 ? -5.658 9.848 4.238 1.00 98.06 72 VAL A N 1
ATOM 612 C CA . VAL A 1 72 ? -5.677 8.373 4.280 1.00 98.06 72 VAL A CA 1
ATOM 613 C C . VAL A 1 72 ? -6.565 7.802 3.164 1.00 98.06 72 VAL A C 1
ATOM 615 O O . VAL A 1 72 ? -6.177 6.865 2.474 1.00 98.06 72 VAL A O 1
ATOM 618 N N . GLU A 1 73 ? -7.734 8.401 2.925 1.00 98.19 73 GLU A N 1
ATOM 619 C CA . GLU A 1 73 ? -8.632 8.029 1.822 1.00 98.19 73 GLU A CA 1
ATOM 620 C C . GLU A 1 73 ? -7.998 8.304 0.446 1.00 98.19 73 GLU A C 1
ATOM 622 O O . GLU A 1 73 ? -8.113 7.475 -0.460 1.00 98.19 73 GLU A O 1
ATOM 627 N N . ALA A 1 74 ? -7.284 9.426 0.292 1.00 98.00 74 ALA A N 1
ATOM 628 C CA . ALA A 1 74 ? -6.519 9.726 -0.919 1.00 98.00 74 ALA A CA 1
ATOM 629 C C . ALA A 1 74 ? -5.395 8.702 -1.147 1.00 98.00 74 ALA A C 1
ATOM 631 O O . ALA A 1 74 ? -5.261 8.177 -2.254 1.00 98.00 74 ALA A O 1
ATOM 632 N N . TYR A 1 75 ? -4.665 8.339 -0.088 1.00 98.44 75 TYR A N 1
ATOM 633 C CA . TYR A 1 75 ? -3.629 7.312 -0.140 1.00 98.44 75 TYR A CA 1
ATOM 634 C C . TYR A 1 75 ? -4.191 5.954 -0.555 1.00 98.44 75 TYR A C 1
ATOM 636 O O . TYR A 1 75 ? -3.693 5.315 -1.483 1.00 98.44 75 TYR A O 1
ATOM 644 N N . ARG A 1 76 ? -5.320 5.559 0.039 1.00 98.25 76 ARG A N 1
ATOM 645 C CA . ARG A 1 76 ? -6.022 4.324 -0.312 1.00 98.25 76 ARG A CA 1
ATOM 646 C C . ARG A 1 76 ? -6.450 4.272 -1.779 1.00 98.25 76 ARG A C 1
ATOM 648 O O . ARG A 1 76 ? -6.367 3.210 -2.408 1.00 98.25 76 ARG A O 1
ATOM 655 N N . ALA A 1 77 ? -6.928 5.394 -2.317 1.00 98.19 77 ALA A N 1
ATOM 656 C CA . ALA A 1 77 ? -7.305 5.516 -3.722 1.00 98.19 77 ALA A CA 1
ATOM 657 C C . ALA A 1 77 ? -6.082 5.447 -4.653 1.00 98.19 77 ALA A C 1
ATOM 659 O O . ALA A 1 77 ? -6.149 4.796 -5.698 1.00 98.19 77 ALA A O 1
ATOM 660 N N . GLY A 1 78 ? -4.961 6.061 -4.266 1.00 98.31 78 GLY A N 1
ATOM 661 C CA . GLY A 1 78 ? -3.688 5.955 -4.980 1.00 98.31 78 GLY A CA 1
ATOM 662 C C . GLY A 1 78 ? -3.161 4.520 -5.031 1.00 98.31 78 GLY A C 1
ATOM 663 O O . GLY A 1 78 ? -2.875 4.017 -6.118 1.00 98.31 78 GLY A O 1
ATOM 664 N N . LEU A 1 79 ? -3.169 3.809 -3.897 1.00 98.19 79 LEU A N 1
ATOM 665 C CA . LEU A 1 79 ? -2.811 2.387 -3.828 1.00 98.19 79 LEU A CA 1
ATOM 666 C C . LEU A 1 79 ? -3.684 1.514 -4.738 1.00 98.19 79 LEU A C 1
ATOM 668 O O . LEU A 1 79 ? -3.172 0.622 -5.409 1.00 98.19 79 LEU A O 1
ATOM 672 N N . ALA A 1 80 ? -4.992 1.784 -4.820 1.00 97.88 80 ALA A N 1
ATOM 673 C CA . ALA A 1 80 ? -5.884 1.045 -5.717 1.00 97.88 80 ALA A CA 1
ATOM 674 C C . ALA A 1 80 ? -5.499 1.223 -7.195 1.00 97.88 80 ALA A C 1
ATOM 676 O O . ALA A 1 80 ? -5.518 0.259 -7.963 1.00 97.88 80 ALA A O 1
ATOM 677 N N . ARG A 1 81 ? -5.132 2.449 -7.592 1.00 97.75 81 ARG A N 1
ATOM 678 C CA . ARG A 1 81 ? -4.663 2.748 -8.954 1.00 97.75 81 ARG A CA 1
ATOM 679 C C . ARG A 1 81 ? -3.318 2.086 -9.230 1.00 97.75 81 ARG A C 1
ATOM 681 O O . ARG A 1 81 ? -3.151 1.486 -10.287 1.00 97.75 81 ARG A O 1
ATOM 688 N N . LEU A 1 82 ? -2.391 2.141 -8.276 1.00 97.38 82 LEU A N 1
ATOM 689 C CA . LEU A 1 82 ? -1.099 1.467 -8.377 1.00 97.38 82 LEU A CA 1
ATOM 690 C C . LEU A 1 82 ? -1.269 -0.052 -8.525 1.00 97.38 82 LEU A C 1
ATOM 692 O O . LEU A 1 82 ? -0.689 -0.647 -9.425 1.00 97.38 82 LEU A O 1
ATOM 696 N N . HIS A 1 83 ? -2.134 -0.672 -7.720 1.00 96.44 83 HIS A N 1
ATOM 697 C CA . HIS A 1 83 ? -2.438 -2.102 -7.802 1.00 96.44 83 HIS A CA 1
ATOM 698 C C . HIS A 1 83 ? -2.986 -2.514 -9.180 1.00 96.44 83 HIS A C 1
ATOM 700 O O . HIS A 1 83 ? -2.652 -3.586 -9.693 1.00 96.44 83 HIS A O 1
ATOM 706 N N . GLN A 1 84 ? -3.835 -1.680 -9.793 1.00 95.19 84 GLN A N 1
ATOM 707 C CA . GLN A 1 84 ? -4.307 -1.901 -11.164 1.00 95.19 84 GLN A CA 1
ATOM 708 C C . GLN A 1 84 ? -3.158 -1.806 -12.172 1.00 95.19 84 GLN A C 1
ATOM 710 O O . GLN A 1 84 ? -2.988 -2.727 -12.964 1.00 95.19 84 GLN A O 1
ATOM 715 N N . LEU A 1 85 ? -2.332 -0.757 -12.087 1.00 94.50 85 LEU A N 1
ATOM 716 C CA . LEU A 1 85 ? -1.181 -0.569 -12.976 1.00 94.50 85 LEU A CA 1
ATOM 717 C C . LEU A 1 85 ? -0.204 -1.743 -12.919 1.00 94.50 85 LEU A C 1
ATOM 719 O O . LEU A 1 85 ? 0.226 -2.218 -13.963 1.00 94.50 85 LEU A O 1
ATOM 723 N N . VAL A 1 86 ? 0.108 -2.245 -11.721 1.00 93.31 86 VAL A N 1
ATOM 724 C CA . VAL A 1 86 ? 0.995 -3.406 -11.535 1.00 93.31 86 VAL A CA 1
ATOM 725 C C . VAL A 1 86 ? 0.469 -4.647 -12.264 1.00 93.31 86 VAL A C 1
ATOM 727 O O . VAL A 1 86 ? 1.256 -5.426 -12.787 1.00 93.31 86 VAL A O 1
ATOM 730 N N . GLY A 1 87 ? -0.853 -4.819 -12.357 1.00 88.94 87 GLY A N 1
ATOM 731 C CA . GLY A 1 87 ? -1.462 -5.926 -13.102 1.00 88.94 87 GLY A CA 1
ATOM 732 C C . GLY A 1 87 ? -1.402 -5.787 -14.626 1.00 88.94 87 GLY A C 1
ATOM 733 O O . GLY A 1 87 ? -1.668 -6.760 -15.330 1.00 88.94 87 GLY A O 1
ATOM 734 N N . GLU A 1 88 ? -1.087 -4.596 -15.135 1.00 89.19 88 GLU A N 1
ATOM 735 C CA . GLU A 1 88 ? -1.068 -4.274 -16.566 1.00 89.19 88 GLU A CA 1
ATOM 736 C C . GLU A 1 88 ? 0.351 -4.140 -17.139 1.00 89.19 88 GLU A C 1
ATOM 738 O O . GLU A 1 88 ? 0.521 -4.168 -18.360 1.00 89.19 88 GLU A O 1
ATOM 743 N N . VAL A 1 89 ? 1.364 -3.978 -16.285 1.00 81.50 89 VAL A N 1
ATOM 744 C CA . VAL A 1 89 ? 2.766 -3.833 -16.698 1.00 81.50 89 VAL A CA 1
ATOM 745 C C . VAL A 1 89 ? 3.499 -5.172 -16.751 1.00 81.50 89 VAL A C 1
ATOM 747 O O . VAL A 1 89 ? 3.100 -6.165 -16.141 1.00 81.50 89 VAL A O 1
ATOM 750 N N . ASP A 1 90 ? 4.620 -5.174 -17.473 1.00 80.38 90 ASP A N 1
ATOM 751 C CA . ASP A 1 90 ? 5.627 -6.225 -17.352 1.00 80.38 90 ASP A CA 1
ATOM 752 C C . ASP A 1 90 ? 6.128 -6.330 -15.894 1.00 80.38 90 ASP A C 1
ATOM 754 O O . ASP A 1 90 ? 6.036 -5.353 -15.142 1.00 80.38 90 ASP A O 1
ATOM 758 N N . PRO A 1 91 ? 6.673 -7.488 -15.472 1.00 82.00 91 PRO A N 1
ATOM 759 C CA . PRO A 1 91 ? 7.196 -7.665 -14.121 1.00 82.00 91 PRO A CA 1
ATOM 760 C C . PRO A 1 91 ? 8.137 -6.527 -13.722 1.00 82.00 91 PRO A C 1
ATOM 762 O O . PRO A 1 91 ? 9.075 -6.212 -14.455 1.00 82.00 91 PRO A O 1
ATOM 765 N N . LEU A 1 92 ? 7.912 -5.946 -12.540 1.00 83.25 92 LEU A N 1
ATOM 766 C CA . LEU A 1 92 ? 8.707 -4.820 -12.030 1.00 83.25 92 LEU A CA 1
ATOM 767 C C . LEU A 1 92 ? 10.186 -5.172 -11.835 1.00 83.25 92 LEU A C 1
ATOM 769 O O . LEU A 1 92 ? 11.051 -4.301 -11.832 1.00 83.25 92 LEU A O 1
ATOM 773 N N . THR A 1 93 ? 10.471 -6.461 -11.681 1.00 80.06 93 THR A N 1
ATOM 774 C CA . THR A 1 93 ? 11.806 -7.021 -11.487 1.00 80.06 93 THR A CA 1
ATOM 775 C C . THR A 1 93 ? 12.023 -8.151 -12.495 1.00 80.06 93 THR A C 1
ATOM 777 O O . THR A 1 93 ? 11.904 -9.322 -12.134 1.00 80.06 93 THR A O 1
ATOM 780 N N . PRO A 1 94 ? 12.277 -7.843 -13.782 1.00 73.44 94 PRO A N 1
ATOM 781 C CA . PRO A 1 94 ? 12.322 -8.861 -14.832 1.00 73.44 94 PRO A CA 1
ATOM 782 C C . PRO A 1 94 ? 13.558 -9.772 -14.737 1.00 73.44 94 PRO A C 1
ATOM 784 O O . PRO A 1 94 ? 13.530 -10.896 -15.238 1.00 73.44 94 PRO A O 1
ATOM 787 N N . GLU A 1 95 ? 14.622 -9.325 -14.065 1.00 77.81 95 GLU A N 1
ATOM 788 C CA . GLU A 1 95 ? 15.879 -10.056 -13.899 1.00 77.81 95 GLU A CA 1
ATOM 789 C C . GLU A 1 95 ? 16.272 -10.137 -12.418 1.00 77.81 95 GLU A C 1
ATOM 791 O O . GLU A 1 95 ? 16.101 -9.178 -11.669 1.00 77.81 95 GLU A O 1
ATOM 796 N N . VAL A 1 96 ? 16.811 -11.290 -12.003 1.00 83.38 96 VAL A N 1
ATOM 797 C CA . VAL A 1 96 ? 17.404 -11.467 -10.668 1.00 83.38 96 VAL A CA 1
ATOM 798 C C . VAL A 1 96 ? 18.781 -10.815 -10.663 1.00 83.38 96 VAL A C 1
ATOM 800 O O . VAL A 1 96 ? 19.637 -11.175 -11.476 1.00 83.38 96 VAL A O 1
ATOM 803 N N . THR A 1 97 ? 19.018 -9.907 -9.722 1.00 82.69 97 THR A N 1
ATOM 804 C CA . THR A 1 97 ? 20.316 -9.247 -9.530 1.00 82.69 97 THR A CA 1
ATOM 805 C C . THR A 1 97 ? 20.800 -9.433 -8.087 1.00 82.69 97 THR A C 1
ATOM 807 O O . THR A 1 97 ? 20.032 -9.864 -7.229 1.00 82.69 97 THR A O 1
ATOM 810 N N . PRO A 1 98 ? 22.076 -9.153 -7.764 1.00 81.75 98 PRO A N 1
ATOM 811 C CA . PRO A 1 98 ? 22.531 -9.146 -6.372 1.00 81.75 98 PRO A CA 1
ATOM 812 C C . PRO A 1 98 ? 21.734 -8.196 -5.463 1.00 81.75 98 PRO A C 1
ATOM 814 O O . PRO A 1 98 ? 21.628 -8.452 -4.266 1.00 81.75 98 PRO A O 1
ATOM 817 N N . GLU A 1 99 ? 21.194 -7.115 -6.025 1.00 80.12 99 GLU A N 1
ATOM 818 C CA . GLU A 1 99 ? 20.356 -6.124 -5.346 1.00 80.12 99 GLU A CA 1
ATOM 819 C C . GLU A 1 99 ? 18.900 -6.588 -5.206 1.00 80.12 99 GLU A C 1
ATOM 821 O O . GLU A 1 99 ? 18.253 -6.251 -4.221 1.00 80.12 99 GLU A O 1
ATOM 826 N N . ILE A 1 100 ? 18.406 -7.383 -6.162 1.00 83.25 100 ILE A N 1
ATOM 827 C CA . ILE A 1 100 ? 17.063 -7.971 -6.153 1.00 83.25 100 ILE A CA 1
ATOM 828 C C . ILE A 1 100 ? 17.193 -9.489 -6.323 1.00 83.25 100 ILE A C 1
ATOM 830 O O . ILE A 1 100 ? 17.106 -10.011 -7.442 1.00 83.25 100 ILE A O 1
ATOM 834 N N . PRO A 1 101 ? 17.436 -10.223 -5.224 1.00 81.38 101 PRO A N 1
ATOM 835 C CA . PRO A 1 101 ? 17.724 -11.654 -5.285 1.00 81.38 101 PRO A CA 1
ATOM 836 C C . PRO A 1 101 ? 16.498 -12.495 -5.671 1.00 81.38 101 PRO A C 1
ATOM 838 O O . PRO A 1 101 ? 16.635 -13.679 -5.985 1.00 81.38 101 PRO A O 1
ATOM 841 N N . GLU A 1 102 ? 15.307 -11.899 -5.645 1.00 85.38 102 GLU A N 1
ATOM 842 C CA . GLU A 1 102 ? 14.024 -12.552 -5.872 1.00 85.38 102 GLU A CA 1
ATOM 843 C C . GLU A 1 102 ? 13.312 -11.924 -7.072 1.00 85.38 102 GLU A C 1
ATOM 845 O O . GLU A 1 102 ? 13.109 -10.717 -7.146 1.00 85.38 102 GLU A O 1
ATOM 850 N N . ASN A 1 103 ? 12.910 -12.758 -8.029 1.00 86.38 103 ASN A N 1
ATOM 851 C CA . ASN A 1 103 ? 12.043 -12.327 -9.117 1.00 86.38 103 ASN A CA 1
ATOM 852 C C . ASN A 1 103 ? 10.606 -12.701 -8.762 1.00 86.38 103 ASN A C 1
ATOM 854 O O . ASN A 1 103 ? 10.243 -13.882 -8.782 1.00 86.38 103 ASN A O 1
ATOM 858 N N . PHE A 1 104 ? 9.812 -11.689 -8.425 1.00 88.25 104 PHE A N 1
ATOM 859 C CA . PHE A 1 104 ? 8.401 -11.860 -8.131 1.00 88.25 104 PHE A CA 1
ATOM 860 C C . PHE A 1 104 ? 7.536 -11.582 -9.365 1.00 88.25 104 PHE A C 1
ATOM 862 O O . PHE A 1 104 ? 7.748 -10.583 -10.059 1.00 88.25 104 PHE A O 1
ATOM 869 N N . PRO A 1 105 ? 6.543 -12.446 -9.652 1.00 89.12 105 PRO A N 1
ATOM 870 C CA . PRO A 1 105 ? 5.584 -12.178 -10.711 1.00 89.12 105 PRO A CA 1
ATOM 871 C C . PRO A 1 105 ? 4.679 -10.993 -10.326 1.00 89.12 105 PRO A C 1
ATOM 873 O O . PRO A 1 105 ? 4.460 -10.759 -9.137 1.00 89.12 105 PRO A O 1
ATOM 876 N N . PRO A 1 106 ? 4.043 -10.314 -11.301 1.00 89.38 106 PRO A N 1
ATOM 877 C CA . PRO A 1 106 ? 3.128 -9.201 -11.032 1.00 89.38 106 PRO A CA 1
ATOM 878 C C . PRO A 1 106 ? 2.028 -9.521 -10.011 1.00 89.38 106 PRO A C 1
ATOM 880 O O . PRO A 1 106 ? 1.670 -8.673 -9.200 1.00 89.38 106 PRO A O 1
ATOM 883 N N . ALA A 1 107 ? 1.522 -10.760 -10.002 1.00 91.06 107 ALA A N 1
ATOM 884 C CA . ALA A 1 107 ? 0.515 -11.210 -9.038 1.00 91.06 107 ALA A CA 1
ATOM 885 C C . ALA A 1 107 ? 0.998 -11.122 -7.579 1.00 91.06 107 ALA A C 1
ATOM 887 O O . ALA A 1 107 ? 0.207 -10.867 -6.675 1.00 91.06 107 ALA A O 1
ATOM 888 N N . GLU A 1 108 ? 2.295 -11.304 -7.349 1.00 92.06 108 GLU A N 1
ATOM 889 C CA . GLU A 1 108 ? 2.888 -11.212 -6.021 1.00 92.06 108 GLU A CA 1
ATOM 890 C C . GLU A 1 108 ? 3.043 -9.749 -5.590 1.00 92.06 108 GLU A C 1
ATOM 892 O O . GLU A 1 108 ? 2.689 -9.393 -4.471 1.00 92.06 108 GLU A O 1
ATOM 897 N N . HIS A 1 109 ? 3.461 -8.865 -6.504 1.00 93.75 109 HIS A N 1
ATOM 898 C CA . HIS A 1 109 ? 3.463 -7.416 -6.267 1.00 93.75 109 HIS A CA 1
ATOM 899 C C . HIS A 1 109 ? 2.050 -6.877 -6.001 1.00 93.75 109 HIS A C 1
ATOM 901 O O . HIS A 1 109 ? 1.857 -6.007 -5.154 1.00 93.75 109 HIS A O 1
ATOM 907 N N . GLN A 1 110 ? 1.039 -7.423 -6.676 1.00 93.62 110 GLN A N 1
ATOM 908 C CA . GLN A 1 110 ? -0.361 -7.128 -6.371 1.00 93.62 110 GLN A CA 1
ATOM 909 C C . GLN A 1 110 ? -0.756 -7.612 -4.974 1.00 93.62 110 GLN A C 1
ATOM 911 O O . GLN A 1 110 ? -1.406 -6.865 -4.245 1.00 93.62 110 GLN A O 1
ATOM 916 N N . ALA A 1 111 ? -0.335 -8.812 -4.566 1.00 93.06 111 ALA A N 1
ATOM 917 C CA . ALA A 1 111 ? -0.586 -9.321 -3.219 1.00 93.06 111 ALA A CA 1
ATOM 918 C C . ALA A 1 111 ? 0.070 -8.444 -2.136 1.00 93.06 111 ALA A C 1
ATOM 920 O O . ALA A 1 111 ? -0.565 -8.161 -1.122 1.00 93.06 111 ALA A O 1
ATOM 921 N N . MET A 1 112 ? 1.291 -7.954 -2.375 1.00 95.00 112 MET A N 1
ATOM 922 C CA . MET A 1 112 ? 1.971 -6.983 -1.508 1.00 95.00 112 MET A CA 1
ATOM 923 C C . MET A 1 112 ? 1.136 -5.706 -1.334 1.00 95.00 112 MET A C 1
ATOM 925 O O . MET A 1 112 ? 0.804 -5.321 -0.214 1.00 95.00 112 MET A O 1
ATOM 929 N N . LEU A 1 113 ? 0.715 -5.084 -2.441 1.00 95.69 113 LEU A N 1
ATOM 930 C CA . LEU A 1 113 ? -0.119 -3.879 -2.399 1.00 95.69 113 LEU A CA 1
ATOM 931 C C . LEU A 1 113 ? -1.487 -4.140 -1.761 1.00 95.69 113 LEU A C 1
ATOM 933 O O . LEU A 1 113 ? -2.000 -3.286 -1.042 1.00 95.69 113 LEU A O 1
ATOM 937 N N . ALA A 1 114 ? -2.081 -5.312 -1.989 1.00 94.44 114 ALA A N 1
ATOM 938 C CA . ALA A 1 114 ? -3.328 -5.714 -1.346 1.00 94.44 114 ALA A CA 1
ATOM 939 C C . ALA A 1 114 ? -3.188 -5.812 0.174 1.00 94.44 114 ALA A C 1
ATOM 941 O O . ALA A 1 114 ? -4.086 -5.370 0.894 1.00 94.44 114 ALA A O 1
ATOM 942 N N . ALA A 1 115 ? -2.051 -6.313 0.657 1.00 95.25 115 ALA A N 1
ATOM 943 C CA . ALA A 1 115 ? -1.761 -6.360 2.079 1.00 95.25 115 ALA A CA 1
ATOM 944 C C . ALA A 1 115 ? -1.676 -4.943 2.681 1.00 95.25 115 ALA A C 1
ATOM 946 O O . ALA A 1 115 ? -2.344 -4.659 3.676 1.00 95.25 115 ALA A O 1
ATOM 947 N N . VAL A 1 116 ? -0.946 -4.023 2.036 1.00 96.69 116 VAL A N 1
ATOM 948 C CA . VAL A 1 116 ? -0.868 -2.610 2.467 1.00 96.69 116 VAL A CA 1
ATOM 949 C C . VAL A 1 116 ? -2.245 -1.944 2.442 1.00 96.69 116 VAL A C 1
ATOM 951 O O . VAL A 1 116 ? -2.633 -1.267 3.391 1.00 96.69 116 VAL A O 1
ATOM 954 N N . MET A 1 117 ? -3.032 -2.172 1.388 1.00 96.62 117 MET A N 1
ATOM 955 C C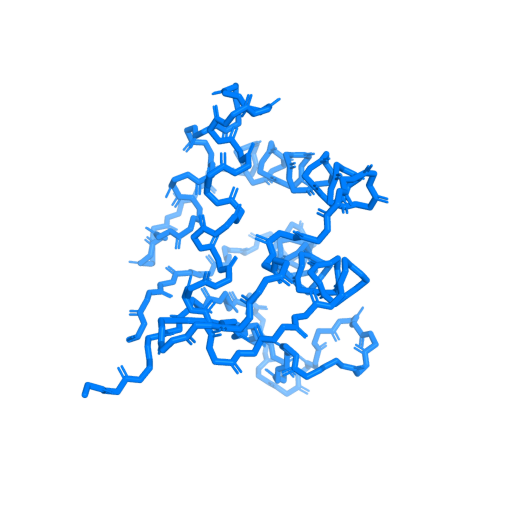A . MET A 1 117 ? -4.390 -1.633 1.289 1.00 96.62 117 MET A CA 1
ATOM 956 C C . MET A 1 117 ? -5.272 -2.064 2.465 1.00 96.62 117 MET A C 1
ATOM 958 O O . MET A 1 117 ? -6.048 -1.245 2.946 1.00 96.62 117 MET A O 1
ATOM 962 N N . ALA A 1 118 ? -5.135 -3.293 2.968 1.00 95.56 118 ALA A N 1
ATOM 963 C CA . ALA A 1 118 ? -5.909 -3.735 4.123 1.00 95.56 118 ALA A CA 1
ATOM 964 C C . ALA A 1 118 ? -5.477 -3.079 5.438 1.00 95.56 118 ALA A C 1
ATOM 966 O O . ALA A 1 118 ? -6.333 -2.824 6.279 1.00 95.56 118 ALA A O 1
ATOM 967 N N . VAL A 1 119 ? -4.190 -2.753 5.611 1.00 96.12 119 VAL A N 1
ATOM 968 C CA . VAL A 1 119 ? -3.728 -1.936 6.749 1.00 96.12 119 VAL A CA 1
ATOM 969 C C . VAL A 1 119 ? -4.429 -0.575 6.739 1.00 96.12 119 VAL A C 1
ATOM 971 O O . VAL A 1 119 ? -4.968 -0.128 7.754 1.00 96.12 119 VAL A O 1
ATOM 974 N N . VAL A 1 120 ? -4.479 0.057 5.566 1.00 97.38 120 VAL A N 1
ATOM 975 C CA . VAL A 1 120 ? -5.132 1.357 5.379 1.00 97.38 120 VAL A CA 1
ATOM 976 C C . VAL A 1 120 ? -6.649 1.252 5.569 1.00 97.38 120 VAL A C 1
ATOM 978 O O . VAL A 1 120 ? -7.248 2.092 6.241 1.00 97.38 120 VAL A O 1
ATOM 981 N N . ASP A 1 121 ? -7.281 0.212 5.021 1.00 96.56 121 ASP A N 1
ATOM 982 C CA . ASP A 1 121 ? -8.719 -0.034 5.173 1.00 96.56 121 ASP A CA 1
ATOM 983 C C . ASP A 1 121 ? -9.092 -0.262 6.646 1.00 96.56 121 ASP A C 1
ATOM 985 O O . ASP A 1 121 ? -10.111 0.251 7.115 1.00 96.56 121 ASP A O 1
ATOM 989 N N . GLU A 1 122 ? -8.244 -0.958 7.403 1.00 95.56 122 GLU A N 1
ATOM 990 C CA . GLU A 1 122 ? -8.438 -1.191 8.832 1.00 95.56 122 GLU A CA 1
ATOM 991 C C . GLU A 1 122 ? -8.315 0.099 9.651 1.00 95.56 122 GLU A C 1
ATOM 993 O O . GLU A 1 122 ? -9.163 0.381 10.502 1.00 95.56 122 GLU A O 1
ATOM 998 N N . SER A 1 123 ? -7.326 0.939 9.334 1.00 96.19 123 SER A N 1
ATOM 999 C CA . SER A 1 123 ? -7.205 2.289 9.895 1.00 96.19 123 SER A CA 1
ATOM 1000 C C . SER A 1 123 ? -8.462 3.127 9.642 1.00 96.19 123 SER A C 1
ATOM 1002 O O . SER A 1 123 ? -9.027 3.726 10.562 1.00 96.19 123 SER A O 1
ATOM 1004 N N . LEU A 1 124 ? -8.983 3.110 8.412 1.00 96.81 124 LEU A N 1
ATOM 100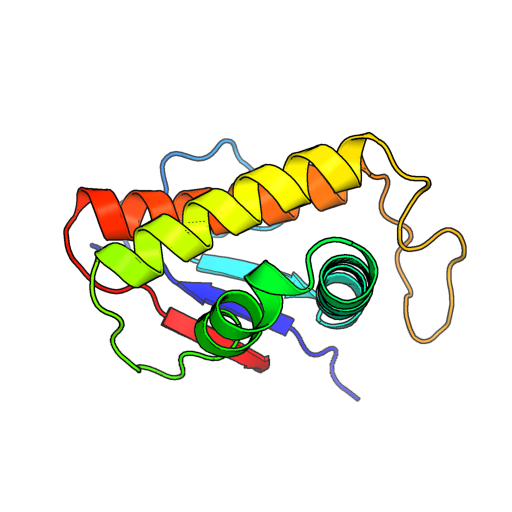5 C CA . LEU A 1 124 ? -10.214 3.817 8.058 1.00 96.81 124 LEU A CA 1
ATOM 1006 C C . LEU A 1 124 ? -11.455 3.251 8.759 1.00 96.81 124 LEU A C 1
ATOM 1008 O O . LEU A 1 124 ? -12.374 4.022 9.070 1.00 96.81 124 LEU A O 1
ATOM 1012 N N . ARG A 1 125 ? -11.503 1.934 8.988 1.00 95.75 125 ARG A N 1
ATOM 1013 C CA . ARG A 1 125 ? -12.602 1.237 9.670 1.00 95.75 125 ARG A CA 1
ATOM 1014 C C . ARG A 1 125 ? -12.651 1.575 11.157 1.00 95.75 125 ARG A C 1
ATOM 1016 O O . ARG A 1 125 ? -13.731 1.873 11.664 1.00 95.75 125 ARG A O 1
ATOM 1023 N N . LEU A 1 126 ? -11.507 1.520 11.837 1.00 94.75 126 LEU A N 1
ATOM 1024 C CA . LEU A 1 126 ? -11.390 1.792 13.272 1.00 94.75 126 LEU A CA 1
ATOM 1025 C C . LEU A 1 126 ? -11.367 3.293 13.587 1.00 94.75 126 LEU A C 1
ATOM 1027 O O . LEU A 1 126 ? -11.746 3.701 14.681 1.00 94.75 126 LEU A O 1
ATOM 1031 N N . GLY A 1 127 ? -10.983 4.129 12.619 1.00 95.31 127 GLY A N 1
ATOM 1032 C CA . GLY A 1 127 ? -10.770 5.557 12.849 1.00 95.31 127 GLY A CA 1
ATOM 1033 C C . GLY A 1 127 ? -9.486 5.848 13.632 1.00 95.31 127 GLY A C 1
ATOM 1034 O O . GLY A 1 127 ? -9.366 6.917 14.227 1.00 95.31 127 GLY A O 1
ATOM 1035 N N . GLU A 1 128 ? -8.544 4.909 13.617 1.00 95.00 128 GLU A N 1
ATOM 1036 C CA . GLU A 1 128 ? -7.247 4.973 14.291 1.00 95.00 128 GLU A CA 1
ATOM 1037 C C . GLU A 1 128 ? -6.124 5.027 13.244 1.00 95.00 128 GLU A C 1
ATOM 1039 O O . GLU A 1 128 ? -6.303 4.495 12.147 1.00 95.00 128 GLU A O 1
ATOM 1044 N N . PRO A 1 129 ? -4.982 5.679 13.516 1.00 95.62 129 PRO A N 1
ATOM 1045 C CA . PRO A 1 129 ? -3.874 5.729 12.564 1.00 95.62 129 PRO A CA 1
ATOM 1046 C C . PRO A 1 129 ? -3.187 4.368 12.417 1.00 95.62 129 PRO A C 1
ATOM 1048 O O . PRO A 1 129 ? -3.023 3.645 13.394 1.00 95.62 129 PRO A O 1
ATOM 1051 N N . PHE A 1 130 ? -2.756 4.046 11.199 1.00 96.69 130 PHE A N 1
ATOM 1052 C CA . PHE A 1 130 ? -1.726 3.029 10.976 1.00 96.69 130 PHE A CA 1
ATOM 1053 C C . PHE A 1 130 ? -0.333 3.666 11.068 1.00 96.69 130 PHE A C 1
ATOM 1055 O O . PHE A 1 130 ? -0.225 4.892 11.089 1.00 96.69 130 PHE A O 1
ATOM 1062 N N . ASP A 1 131 ? 0.711 2.840 11.099 1.00 96.88 131 ASP A N 1
ATOM 1063 C CA . ASP A 1 131 ? 2.106 3.292 11.081 1.00 96.88 131 ASP A CA 1
ATOM 1064 C C . ASP A 1 131 ? 2.897 2.639 9.937 1.00 96.88 131 ASP A C 1
ATOM 1066 O O . ASP A 1 131 ? 2.493 1.601 9.406 1.00 96.88 131 ASP A O 1
ATOM 1070 N N . SER A 1 132 ? 4.014 3.248 9.544 1.00 97.50 132 SER A N 1
ATOM 1071 C CA . SER A 1 132 ? 4.917 2.747 8.500 1.00 97.50 132 SER A CA 1
ATOM 1072 C C . SER A 1 132 ? 6.334 3.272 8.707 1.00 97.50 132 SER A C 1
ATOM 1074 O O . SER A 1 132 ? 6.505 4.431 9.081 1.00 97.50 132 SER A O 1
ATOM 1076 N N . TYR A 1 133 ? 7.328 2.416 8.475 1.00 96.56 133 TYR A N 1
ATOM 1077 C CA . TYR A 1 133 ? 8.744 2.723 8.686 1.00 96.56 133 TYR A CA 1
ATOM 1078 C C . TYR A 1 133 ? 9.645 1.700 7.980 1.00 96.56 133 TYR A C 1
ATOM 1080 O O . TYR A 1 133 ? 9.192 0.635 7.543 1.00 96.56 133 TYR A O 1
ATOM 1088 N N . VAL A 1 134 ? 10.940 2.012 7.921 1.00 95.62 134 VAL A N 1
ATOM 1089 C CA . VAL A 1 134 ? 11.998 1.142 7.387 1.00 95.62 134 VAL A CA 1
ATOM 1090 C C . VAL A 1 134 ? 12.826 0.539 8.526 1.00 95.62 134 VAL A C 1
ATOM 1092 O O . VAL A 1 134 ? 13.214 1.262 9.442 1.00 95.62 134 VAL A O 1
ATOM 1095 N N . ASP A 1 135 ? 13.111 -0.766 8.458 1.00 89.12 135 ASP A N 1
ATOM 1096 C CA . ASP A 1 135 ? 14.038 -1.492 9.362 1.00 89.12 135 ASP A CA 1
ATOM 1097 C C . ASP A 1 135 ? 15.447 -1.649 8.767 1.00 89.12 135 ASP A C 1
ATOM 1099 O O . ASP A 1 135 ? 15.548 -1.979 7.556 1.00 89.12 135 ASP A O 1
#